Protein AF-A0A2P4WWR4-F1 (afdb_monomer)

InterPro domains:
  IPR011990 Tetratricopeptide-like helical domain superfamily [SSF48452] (7-92)

Mean predicted aligned error: 7.01 Å

Structure (mmCIF, N/CA/C/O backbone):
data_AF-A0A2P4WWR4-F1
#
_entry.id   AF-A0A2P4WWR4-F1
#
loop_
_atom_site.group_PDB
_atom_site.id
_atom_site.type_symbol
_atom_site.label_atom_id
_atom_site.label_alt_id
_atom_site.label_comp_id
_atom_site.label_asym_id
_atom_site.label_entity_id
_atom_site.label_seq_id
_atom_site.pdbx_PDB_ins_code
_atom_site.Cartn_x
_atom_site.Cartn_y
_atom_site.Cartn_z
_atom_site.occupancy
_atom_site.B_iso_or_equiv
_atom_site.auth_seq_id
_atom_site.auth_comp_id
_atom_site.auth_asym_id
_atom_site.auth_atom_id
_atom_site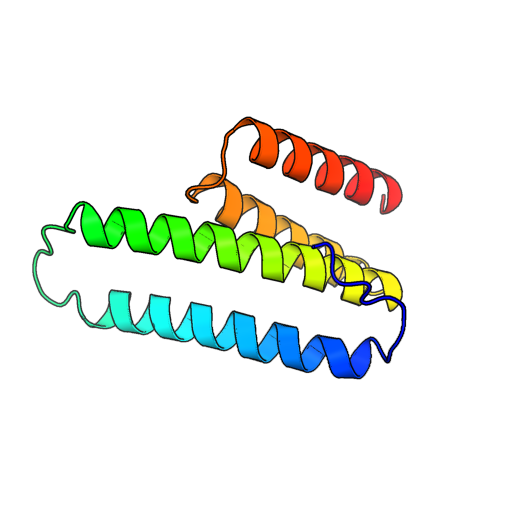.pdbx_PDB_model_num
ATOM 1 N N . LEU A 1 1 ? -3.451 -14.616 -2.513 1.00 35.56 1 LEU A N 1
ATOM 2 C CA . LEU A 1 1 ? -3.246 -15.139 -1.142 1.00 35.56 1 LEU A CA 1
ATOM 3 C C . LEU A 1 1 ? -3.328 -13.942 -0.213 1.00 35.56 1 LEU A C 1
ATOM 5 O O . LEU A 1 1 ? -2.334 -13.253 -0.048 1.00 35.56 1 LEU A O 1
ATOM 9 N N . ILE A 1 2 ? -4.523 -13.639 0.294 1.00 42.44 2 ILE A N 1
ATOM 10 C CA . ILE A 1 2 ? -4.686 -12.647 1.359 1.00 42.44 2 ILE A CA 1
ATOM 11 C C . ILE A 1 2 ? -4.142 -13.335 2.608 1.00 42.44 2 ILE A C 1
ATOM 13 O O . ILE A 1 2 ? -4.716 -14.324 3.062 1.00 42.44 2 ILE A O 1
ATOM 17 N N . PHE A 1 3 ? -2.959 -12.920 3.057 1.00 49.66 3 PHE A N 1
ATOM 18 C CA . PHE A 1 3 ? -2.385 -13.417 4.300 1.00 49.66 3 PHE A CA 1
ATOM 19 C C . PHE A 1 3 ? -3.332 -13.018 5.433 1.00 49.66 3 PHE A C 1
ATOM 21 O O . PHE A 1 3 ? -3.633 -11.840 5.613 1.00 49.66 3 PHE A O 1
ATOM 28 N N . ASP A 1 4 ? -3.827 -14.013 6.163 1.00 41.59 4 ASP A N 1
ATOM 29 C CA . ASP A 1 4 ? -4.636 -13.832 7.361 1.00 41.59 4 ASP A CA 1
ATOM 30 C C . ASP A 1 4 ? -3.744 -13.261 8.478 1.00 41.59 4 ASP A C 1
ATOM 32 O O . ASP A 1 4 ? -3.190 -13.984 9.302 1.00 41.59 4 ASP A O 1
ATOM 36 N N . LEU A 1 5 ? -3.526 -11.944 8.448 1.00 50.47 5 LEU A N 1
ATOM 37 C CA . LEU A 1 5 ? -2.771 -11.196 9.461 1.00 50.47 5 LEU A CA 1
ATOM 38 C C . LEU A 1 5 ? -3.579 -10.985 10.752 1.00 50.47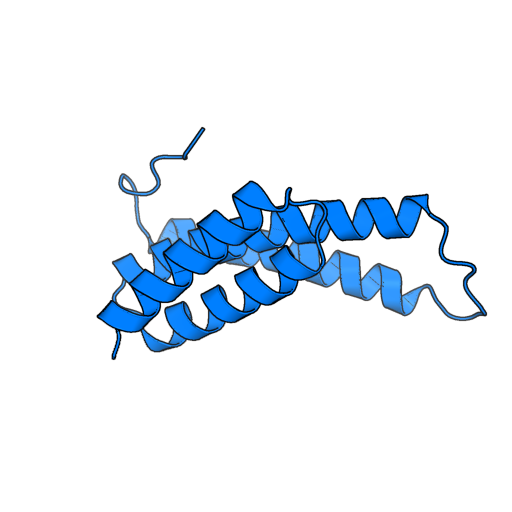 5 LEU A C 1
ATOM 40 O O . LEU A 1 5 ? -3.089 -10.367 11.693 1.00 50.47 5 LEU A O 1
ATOM 44 N N . THR A 1 6 ? -4.804 -11.514 10.840 1.00 48.19 6 THR A N 1
ATOM 45 C CA . THR A 1 6 ? -5.651 -11.330 12.026 1.00 48.19 6 THR A CA 1
ATOM 46 C C . THR A 1 6 ? -5.296 -12.275 13.181 1.00 48.19 6 THR A C 1
ATOM 48 O O . THR A 1 6 ? -5.805 -12.106 14.289 1.00 48.19 6 THR A O 1
ATOM 51 N N . SER A 1 7 ? -4.390 -13.244 12.973 1.00 52.31 7 SER A N 1
ATOM 52 C CA . SER A 1 7 ? -4.095 -14.298 13.954 1.00 52.31 7 SER A CA 1
ATOM 53 C C . SER A 1 7 ? -2.835 -14.121 14.818 1.00 52.31 7 SER A C 1
ATOM 55 O O . SER A 1 7 ? -2.516 -15.040 15.572 1.00 52.31 7 SER A O 1
ATOM 57 N N . GLY A 1 8 ? -2.107 -12.999 14.785 1.00 58.19 8 GLY A N 1
ATOM 58 C CA . GLY A 1 8 ? -0.930 -12.873 15.657 1.00 58.19 8 GLY A CA 1
ATOM 59 C C . GLY A 1 8 ? -0.317 -11.484 15.735 1.00 58.19 8 GLY A C 1
ATOM 60 O O . GLY A 1 8 ? 0.404 -11.087 14.835 1.00 58.19 8 GLY A O 1
ATOM 61 N N . GLN A 1 9 ? -0.574 -10.802 16.856 1.00 66.31 9 GLN A N 1
ATOM 62 C CA . GLN A 1 9 ? 0.208 -9.681 17.394 1.00 66.31 9 GLN A CA 1
ATOM 63 C C . GLN A 1 9 ? 0.436 -8.515 16.406 1.00 66.31 9 GLN A C 1
ATOM 65 O O . GLN A 1 9 ? 1.483 -8.455 15.763 1.00 66.31 9 GLN A O 1
ATOM 70 N N . PRO A 1 10 ? -0.488 -7.534 16.330 1.00 72.44 10 PRO A N 1
ATOM 71 C CA . PRO A 1 10 ? -0.348 -6.388 15.420 1.00 72.44 10 PRO A CA 1
ATOM 72 C C . PRO A 1 10 ? 0.942 -5.575 15.646 1.00 72.44 10 PRO A C 1
ATOM 74 O O . PRO A 1 10 ? 1.477 -4.977 14.715 1.00 72.44 10 PRO A O 1
ATOM 77 N N . GLU A 1 11 ? 1.486 -5.613 16.864 1.00 74.44 11 GLU A N 1
ATOM 78 C CA . GLU A 1 11 ? 2.782 -5.024 17.225 1.00 74.44 11 GLU A CA 1
ATOM 79 C C . GLU A 1 11 ? 3.974 -5.753 16.572 1.00 74.44 11 GLU A C 1
ATOM 81 O O . GLU A 1 11 ? 4.963 -5.126 16.203 1.00 74.44 11 GLU A O 1
ATOM 86 N N . GLU A 1 12 ? 3.900 -7.078 16.399 1.00 78.88 12 GLU A N 1
ATOM 87 C CA . GLU A 1 12 ? 4.947 -7.843 15.706 1.00 78.88 12 GLU A CA 1
ATOM 88 C C . GLU A 1 12 ? 4.863 -7.648 14.190 1.00 78.88 12 GLU A C 1
ATOM 90 O O . GLU A 1 12 ? 5.898 -7.549 13.532 1.00 78.88 12 GLU A O 1
ATOM 95 N N . ALA A 1 13 ? 3.646 -7.548 13.645 1.00 80.81 13 ALA A N 1
ATOM 96 C CA . ALA A 1 13 ? 3.405 -7.276 12.228 1.00 80.81 13 ALA A CA 1
ATOM 97 C C . ALA A 1 13 ? 3.942 -5.901 11.798 1.00 80.8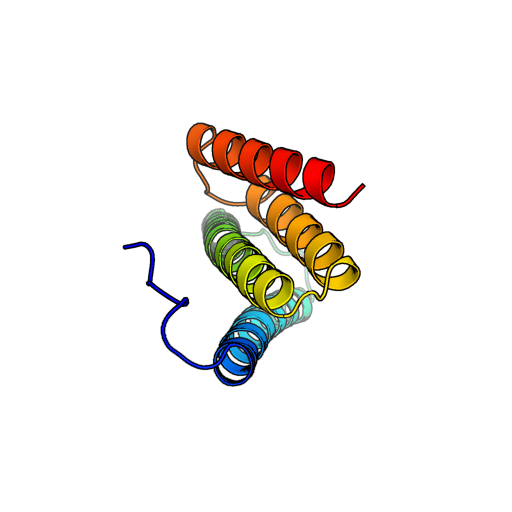1 13 ALA A C 1
ATOM 99 O O . ALA A 1 13 ? 4.517 -5.776 10.719 1.00 80.81 13 ALA A O 1
ATOM 100 N N . GLU A 1 14 ? 3.804 -4.888 12.657 1.00 86.12 14 GLU A N 1
ATOM 101 C CA . GLU A 1 14 ? 4.266 -3.519 12.405 1.00 86.12 14 GLU A CA 1
ATOM 102 C C . GLU A 1 14 ? 5.748 -3.453 12.044 1.00 86.12 14 GLU A C 1
ATOM 104 O O . GLU A 1 14 ? 6.104 -2.851 11.035 1.00 86.12 14 GLU A O 1
ATOM 109 N N . LYS A 1 15 ? 6.598 -4.186 12.770 1.00 88.31 15 LYS A N 1
ATOM 110 C CA . LYS A 1 15 ? 8.027 -4.241 12.458 1.00 88.31 15 LYS A CA 1
ATOM 111 C C . LYS A 1 15 ? 8.298 -4.752 11.038 1.00 88.31 15 LYS A C 1
ATOM 113 O O . LYS A 1 15 ? 9.187 -4.240 10.366 1.00 88.31 15 LYS A O 1
ATOM 118 N N . TYR A 1 16 ? 7.551 -5.754 10.571 1.00 87.25 16 TYR A N 1
ATOM 119 C CA . TYR A 1 16 ? 7.726 -6.269 9.210 1.00 87.25 16 TYR A CA 1
ATOM 120 C C . TYR A 1 16 ? 7.306 -5.248 8.150 1.00 87.25 16 TYR A C 1
ATOM 122 O O . TYR A 1 16 ? 7.929 -5.193 7.090 1.00 87.25 16 TYR A O 1
ATOM 130 N N . PHE A 1 17 ? 6.273 -4.446 8.426 1.00 90.25 17 PHE A N 1
ATOM 131 C CA . PHE A 1 17 ? 5.873 -3.356 7.539 1.00 90.25 17 PHE A CA 1
ATOM 132 C C . PHE A 1 17 ? 6.937 -2.262 7.492 1.00 90.25 17 PHE A C 1
ATOM 134 O O . PHE A 1 17 ? 7.349 -1.885 6.398 1.00 90.25 17 PHE A O 1
ATOM 141 N N . ASP A 1 18 ? 7.435 -1.823 8.648 1.00 90.69 18 ASP A N 1
ATOM 142 C CA . ASP A 1 18 ? 8.485 -0.806 8.730 1.00 90.69 18 ASP A CA 1
ATOM 143 C C . ASP A 1 18 ? 9.772 -1.259 8.018 1.00 90.69 18 ASP A C 1
ATOM 145 O O . ASP A 1 18 ? 10.336 -0.507 7.222 1.00 90.69 18 ASP A O 1
ATOM 149 N N . ASP A 1 19 ? 10.207 -2.508 8.232 1.00 90.31 19 ASP A N 1
ATOM 150 C CA . ASP A 1 19 ? 11.388 -3.077 7.569 1.00 90.31 19 ASP A CA 1
ATOM 151 C C . ASP A 1 19 ? 11.204 -3.121 6.034 1.00 90.31 19 ASP A C 1
ATOM 153 O O . ASP A 1 19 ? 12.125 -2.799 5.278 1.00 90.31 19 ASP A O 1
ATOM 157 N N . ALA A 1 20 ? 10.013 -3.495 5.551 1.00 88.69 20 ALA A N 1
ATOM 158 C CA . ALA A 1 20 ? 9.725 -3.582 4.119 1.00 88.69 20 ALA A CA 1
ATOM 159 C C . ALA A 1 20 ? 9.618 -2.201 3.448 1.00 88.69 20 ALA A C 1
ATOM 161 O O . ALA A 1 20 ? 10.139 -2.011 2.346 1.00 88.69 20 ALA A O 1
ATOM 162 N N . ILE A 1 21 ? 8.977 -1.234 4.112 1.00 91.19 21 ILE A N 1
ATOM 163 C CA . ILE A 1 21 ? 8.883 0.156 3.644 1.00 91.19 21 ILE A CA 1
ATOM 164 C C . ILE A 1 21 ? 10.277 0.786 3.610 1.00 91.19 21 ILE A C 1
ATOM 166 O O . ILE A 1 21 ? 10.653 1.373 2.596 1.00 91.19 21 ILE A O 1
ATOM 170 N N . GLY A 1 22 ? 11.081 0.590 4.657 1.00 89.25 22 GLY A N 1
ATOM 171 C CA . GLY A 1 22 ? 12.451 1.098 4.713 1.00 89.25 22 GLY A CA 1
ATOM 172 C C . GLY A 1 22 ? 13.334 0.564 3.582 1.00 89.25 22 GLY A C 1
ATOM 173 O O . GLY A 1 22 ? 14.081 1.328 2.972 1.00 89.25 22 GLY A O 1
ATOM 174 N N . ALA A 1 23 ? 13.211 -0.722 3.235 1.00 88.12 2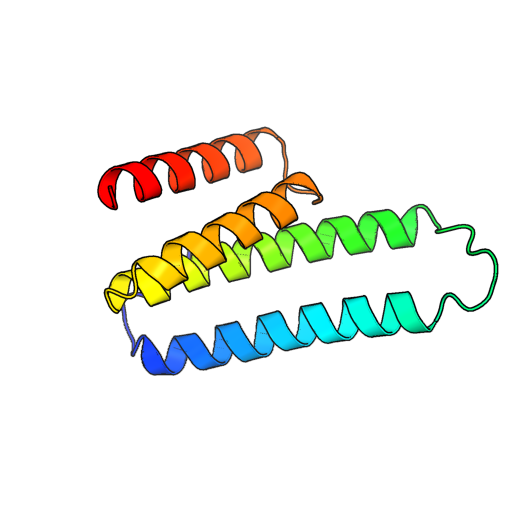3 ALA A N 1
ATOM 175 C CA . ALA A 1 23 ? 13.941 -1.307 2.108 1.00 88.12 23 ALA A CA 1
ATOM 176 C C . ALA A 1 23 ? 13.535 -0.694 0.753 1.00 88.12 23 ALA A C 1
ATOM 178 O O . ALA A 1 23 ? 14.389 -0.466 -0.107 1.00 88.12 23 ALA A O 1
ATOM 179 N N . TYR A 1 24 ? 12.244 -0.402 0.565 1.00 89.19 24 TYR A N 1
ATOM 180 C CA . TYR A 1 24 ? 11.751 0.304 -0.619 1.00 89.19 24 TYR A CA 1
ATOM 181 C C . TYR A 1 24 ? 12.313 1.734 -0.697 1.00 89.19 24 TYR A C 1
ATOM 183 O O . TYR A 1 24 ? 12.868 2.124 -1.725 1.00 89.19 24 TYR A O 1
ATOM 191 N N . GLU A 1 25 ? 12.245 2.497 0.397 1.00 88.31 25 GLU A N 1
ATOM 192 C CA . GLU A 1 25 ? 12.760 3.870 0.452 1.00 88.31 25 GLU A CA 1
ATOM 193 C C . GLU A 1 25 ? 14.273 3.934 0.210 1.00 88.31 25 GLU A C 1
ATOM 195 O O . GLU A 1 25 ? 14.751 4.806 -0.522 1.00 88.31 25 GLU A O 1
ATOM 200 N N . GLU A 1 26 ? 15.042 3.003 0.783 1.00 88.12 26 GLU A N 1
ATOM 201 C CA . GLU A 1 26 ? 16.483 2.904 0.544 1.00 88.12 26 GLU A CA 1
ATOM 202 C C . GLU A 1 26 ? 16.783 2.688 -0.943 1.00 88.12 26 GLU A C 1
ATOM 204 O O . GLU A 1 26 ? 17.638 3.381 -1.500 1.00 88.12 26 GLU A O 1
ATOM 209 N N . HIS A 1 27 ? 16.045 1.796 -1.609 1.00 83.25 27 HIS A N 1
ATOM 210 C CA . HIS A 1 27 ? 16.207 1.554 -3.040 1.00 83.25 27 HIS A CA 1
ATOM 211 C C . HIS A 1 27 ? 15.903 2.811 -3.873 1.00 83.25 27 HIS A C 1
ATOM 213 O O . HIS A 1 27 ? 16.692 3.186 -4.744 1.00 83.25 27 HIS A O 1
ATOM 219 N N . CYS A 1 28 ? 14.800 3.511 -3.587 1.00 81.81 28 CYS A N 1
ATOM 220 C CA . CYS A 1 28 ? 14.448 4.762 -4.269 1.00 81.81 28 CYS A CA 1
ATOM 221 C C . CYS A 1 28 ? 15.512 5.856 -4.076 1.00 81.81 28 CYS A C 1
ATOM 223 O O . CYS A 1 28 ? 15.859 6.576 -5.018 1.00 81.81 28 CYS A O 1
ATOM 225 N N . ASN A 1 29 ? 16.071 5.962 -2.870 1.00 82.19 29 ASN A N 1
ATOM 226 C CA . ASN A 1 29 ? 17.125 6.923 -2.558 1.00 82.19 29 ASN A CA 1
ATOM 227 C C . ASN A 1 29 ? 18.446 6.585 -3.261 1.00 82.19 29 ASN A C 1
ATOM 229 O O . ASN A 1 29 ? 19.105 7.483 -3.787 1.00 82.19 29 ASN A O 1
ATOM 233 N N . GLN A 1 30 ? 18.830 5.306 -3.310 1.00 79.06 30 GLN A N 1
ATOM 234 C CA . GLN A 1 30 ? 20.021 4.854 -4.036 1.00 79.06 30 GLN A CA 1
ATOM 235 C C . GLN A 1 30 ? 19.899 5.116 -5.543 1.00 79.06 30 GLN A C 1
ATOM 237 O O . GLN A 1 30 ? 20.850 5.615 -6.147 1.00 79.06 30 GLN A O 1
ATOM 242 N N . ALA A 1 31 ? 18.726 4.854 -6.128 1.00 72.62 31 ALA A N 1
ATOM 243 C CA . ALA A 1 31 ? 18.447 5.171 -7.527 1.00 72.62 31 ALA A CA 1
ATOM 244 C C . ALA A 1 31 ? 18.584 6.681 -7.803 1.00 72.62 31 ALA A C 1
ATOM 246 O O . ALA A 1 31 ? 19.252 7.078 -8.753 1.00 72.62 31 ALA A O 1
ATOM 247 N N . SER A 1 32 ? 18.050 7.524 -6.913 1.00 68.25 32 SER A N 1
ATOM 248 C CA . SER A 1 32 ? 18.113 8.990 -7.037 1.00 68.25 32 SER A CA 1
ATOM 249 C C . SER A 1 32 ? 19.524 9.565 -6.834 1.00 68.25 32 SER A C 1
ATOM 251 O O . SER A 1 32 ? 19.887 10.566 -7.445 1.00 68.25 32 SER A O 1
ATOM 253 N N . ALA A 1 33 ? 20.346 8.953 -5.974 1.00 64.19 33 ALA A N 1
ATOM 254 C CA . ALA A 1 33 ? 21.716 9.400 -5.704 1.00 64.19 33 ALA A CA 1
ATOM 255 C C . ALA A 1 33 ? 22.723 8.994 -6.797 1.00 64.19 33 ALA A C 1
ATOM 257 O O . ALA A 1 33 ? 23.807 9.576 -6.882 1.00 64.19 33 ALA A O 1
ATOM 258 N N . SER A 1 34 ? 22.381 8.002 -7.625 1.00 58.97 34 SER A N 1
ATOM 259 C CA . SER A 1 34 ? 23.213 7.543 -8.742 1.00 58.97 34 SER A CA 1
ATOM 260 C C . SER A 1 34 ? 23.088 8.420 -10.003 1.00 58.97 34 SER A C 1
ATOM 262 O O . SER A 1 34 ? 23.907 8.284 -10.913 1.00 58.97 34 SER A O 1
ATOM 264 N N . ASP A 1 35 ? 22.116 9.337 -10.054 1.00 54.84 35 ASP A N 1
ATOM 265 C CA . ASP A 1 35 ? 21.742 10.167 -11.217 1.00 54.84 35 ASP A CA 1
ATOM 266 C C . ASP A 1 35 ? 22.577 11.469 -11.347 1.00 54.84 35 ASP A C 1
ATOM 268 O O . ASP A 1 35 ? 22.089 12.578 -11.543 1.00 54.84 35 ASP A O 1
ATOM 272 N N . GLY A 1 36 ? 23.902 11.364 -11.200 1.00 54.38 36 GLY A N 1
ATOM 273 C CA . GLY A 1 36 ? 24.828 12.506 -11.293 1.00 54.38 36 GLY A CA 1
ATOM 274 C C . GLY A 1 36 ? 25.092 13.039 -12.713 1.00 54.38 36 GLY A C 1
ATOM 275 O O . GLY A 1 36 ? 25.989 13.868 -12.886 1.00 54.38 36 GLY A O 1
ATOM 276 N N . GLY A 1 37 ? 24.376 12.569 -13.735 1.00 53.66 37 GLY A N 1
ATOM 277 C CA . GLY A 1 37 ? 24.552 13.011 -15.117 1.00 53.66 37 GLY A CA 1
ATOM 278 C C . GLY A 1 37 ? 23.434 12.499 -16.013 1.00 53.66 37 GLY A C 1
ATOM 279 O O . GLY A 1 37 ? 23.151 11.316 -15.949 1.00 53.66 37 GLY A O 1
ATOM 280 N N . GLU A 1 38 ? 22.856 13.399 -16.824 1.00 52.03 38 GLU A N 1
ATOM 281 C CA . GLU A 1 38 ? 21.692 13.210 -17.715 1.00 52.03 38 GLU A CA 1
ATOM 282 C C . GLU A 1 38 ? 21.342 11.737 -17.989 1.00 52.03 38 GLU A C 1
ATOM 284 O O . GLU A 1 38 ? 21.855 11.127 -18.931 1.00 52.03 38 GLU A O 1
ATOM 289 N N . VAL A 1 39 ? 20.493 11.158 -17.133 1.00 54.66 39 VAL A N 1
ATOM 290 C CA . VAL A 1 39 ? 20.054 9.771 -17.266 1.00 54.66 39 VAL A CA 1
ATOM 291 C C . VAL A 1 39 ? 18.936 9.702 -18.301 1.00 54.66 39 VAL A C 1
ATOM 293 O O . VAL A 1 39 ? 17.820 10.182 -18.104 1.00 54.66 39 VAL A O 1
ATOM 296 N N . ASP A 1 40 ? 19.261 9.081 -19.430 1.00 56.81 40 ASP A N 1
ATOM 297 C CA . ASP A 1 40 ? 18.296 8.413 -20.296 1.00 56.81 40 ASP A CA 1
ATOM 298 C C . ASP A 1 40 ? 17.705 7.252 -19.481 1.00 56.81 40 ASP A C 1
ATOM 300 O O . ASP A 1 40 ? 18.273 6.159 -19.455 1.00 56.81 40 ASP A O 1
ATOM 304 N N . VAL A 1 41 ? 16.653 7.531 -18.696 1.00 60.88 41 VAL A N 1
ATOM 305 C CA . VAL A 1 41 ? 15.987 6.518 -17.864 1.00 60.88 41 VAL A CA 1
ATOM 306 C C . VAL A 1 41 ? 15.473 5.456 -18.814 1.00 60.88 41 VAL A C 1
ATOM 308 O O . VAL A 1 41 ? 14.579 5.711 -19.623 1.00 60.88 41 VAL A O 1
ATOM 311 N N . SER A 1 42 ? 16.064 4.271 -18.743 1.00 71.69 42 SER A N 1
ATOM 312 C CA . SER A 1 42 ? 15.685 3.193 -19.640 1.00 71.69 42 SER A CA 1
ATOM 313 C C . SER A 1 42 ? 14.240 2.771 -19.361 1.00 71.69 42 SER A C 1
ATOM 315 O O . SER A 1 42 ? 13.804 2.738 -18.208 1.00 71.69 42 SER A O 1
ATOM 317 N N . ASP A 1 43 ? 13.499 2.365 -20.395 1.00 77.00 43 ASP A N 1
ATOM 318 C CA . ASP A 1 43 ? 12.140 1.817 -20.235 1.00 77.00 43 ASP A CA 1
ATOM 319 C C . ASP A 1 43 ? 12.092 0.676 -19.191 1.00 77.00 43 ASP A C 1
ATOM 321 O O . ASP A 1 43 ? 11.088 0.478 -18.505 1.00 77.00 43 ASP A O 1
ATOM 325 N N . SER A 1 44 ? 13.201 -0.058 -19.024 1.00 78.69 44 SER A N 1
ATOM 326 C CA . SER A 1 44 ? 13.364 -1.088 -17.993 1.00 78.69 44 SER A CA 1
ATOM 327 C C . SER A 1 44 ? 13.415 -0.549 -16.563 1.00 78.69 44 SER A C 1
ATOM 329 O O . SER A 1 44 ? 12.862 -1.184 -15.668 1.00 78.69 44 SER A O 1
ATOM 331 N N . GLU A 1 45 ? 14.053 0.597 -16.328 1.00 81.88 45 GLU A N 1
ATOM 332 C CA . GLU A 1 45 ? 14.093 1.229 -15.002 1.00 81.88 45 GLU A CA 1
ATOM 333 C C . GLU A 1 45 ? 12.730 1.811 -14.634 1.00 81.88 45 GLU A C 1
ATOM 335 O O . GLU A 1 45 ? 12.288 1.666 -13.495 1.00 81.88 45 GLU A O 1
ATOM 340 N N . PHE A 1 46 ? 12.024 2.386 -15.613 1.00 83.44 46 PHE A N 1
ATOM 341 C CA . PHE A 1 46 ? 10.658 2.862 -15.417 1.00 83.44 46 PHE A CA 1
ATOM 342 C C . PHE A 1 46 ? 9.697 1.713 -15.077 1.00 83.44 46 PHE A C 1
ATOM 344 O O . PHE A 1 46 ? 8.933 1.809 -14.117 1.00 83.44 46 PHE A O 1
ATOM 351 N N . SER A 1 47 ? 9.770 0.595 -15.811 1.00 87.88 47 SER A N 1
ATOM 352 C CA . SER A 1 47 ? 8.961 -0.597 -15.521 1.00 87.88 47 SER A CA 1
ATOM 353 C C . SER A 1 47 ? 9.266 -1.178 -14.139 1.00 87.88 47 SER A C 1
ATOM 355 O O . SER A 1 47 ? 8.343 -1.528 -13.409 1.00 87.88 47 SER A O 1
ATOM 357 N N . LEU A 1 48 ? 10.546 -1.255 -13.755 1.00 88.38 48 LEU A N 1
ATOM 358 C CA . LEU A 1 48 ? 10.941 -1.751 -12.437 1.00 88.38 48 LEU A CA 1
ATOM 359 C C . LEU A 1 48 ? 10.404 -0.855 -11.314 1.00 88.38 48 LEU A C 1
ATOM 361 O O . LEU A 1 48 ? 9.913 -1.362 -10.308 1.00 88.38 48 LEU A O 1
ATOM 365 N N . LEU A 1 49 ? 10.474 0.468 -11.479 1.00 89.81 49 LEU A N 1
ATOM 366 C CA . LEU A 1 49 ? 9.926 1.407 -10.503 1.00 89.81 49 LEU A CA 1
ATOM 367 C C . LEU A 1 49 ? 8.404 1.263 -10.376 1.00 89.81 49 LEU A C 1
ATOM 369 O O . LEU A 1 49 ? 7.887 1.276 -9.263 1.00 89.81 49 LEU A O 1
ATOM 373 N N . ALA A 1 50 ? 7.694 1.067 -11.488 1.00 92.50 50 ALA A N 1
ATOM 374 C CA . ALA A 1 50 ? 6.253 0.830 -11.473 1.00 92.50 50 ALA A CA 1
ATOM 375 C C . ALA A 1 50 ? 5.884 -0.462 -10.710 1.00 92.50 50 ALA A C 1
ATOM 377 O O . ALA A 1 50 ? 4.944 -0.456 -9.912 1.00 92.50 50 ALA A O 1
ATOM 378 N N . ASP A 1 51 ? 6.652 -1.542 -10.879 1.00 92.88 51 ASP A N 1
ATOM 379 C CA . ASP A 1 51 ? 6.461 -2.801 -10.140 1.00 92.88 51 ASP A CA 1
ATOM 380 C C . ASP A 1 51 ? 6.788 -2.663 -8.642 1.00 92.88 51 ASP A C 1
ATOM 382 O O . ASP A 1 51 ? 6.098 -3.218 -7.774 1.00 92.88 51 ASP A O 1
ATOM 386 N N . LEU A 1 52 ? 7.825 -1.888 -8.312 1.00 92.19 52 LEU A N 1
ATOM 387 C CA . LEU A 1 52 ? 8.165 -1.561 -6.928 1.00 92.19 52 LEU A CA 1
ATOM 388 C C . LEU A 1 52 ? 7.066 -0.723 -6.273 1.00 92.19 52 LEU A C 1
ATOM 390 O O . LEU A 1 52 ? 6.668 -1.030 -5.150 1.00 92.19 52 LEU A O 1
ATOM 394 N N . ASN A 1 53 ? 6.518 0.263 -6.984 1.00 94.88 53 ASN A N 1
ATOM 395 C CA . ASN A 1 53 ? 5.386 1.059 -6.521 1.00 94.88 53 ASN A CA 1
ATOM 396 C C . ASN A 1 53 ? 4.149 0.186 -6.275 1.00 94.88 53 ASN A C 1
ATOM 398 O O . ASN A 1 53 ? 3.478 0.373 -5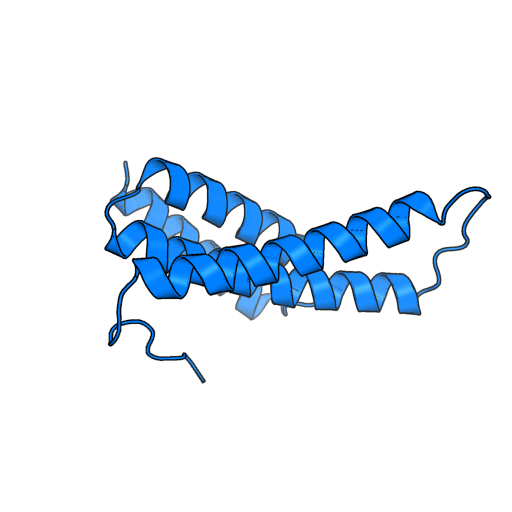.263 1.00 94.88 53 ASN A O 1
ATOM 402 N N . ALA A 1 54 ? 3.878 -0.808 -7.130 1.00 94.88 54 ALA A N 1
ATOM 403 C CA . ALA A 1 54 ? 2.762 -1.741 -6.941 1.00 94.88 54 ALA A CA 1
ATOM 404 C C . ALA A 1 54 ? 2.930 -2.544 -5.643 1.00 94.88 54 ALA A C 1
ATOM 406 O O . ALA A 1 54 ? 2.014 -2.659 -4.825 1.00 94.88 54 ALA A O 1
ATOM 407 N N . THR A 1 55 ? 4.144 -3.053 -5.424 1.00 94.25 55 THR A N 1
ATOM 408 C CA . THR A 1 55 ? 4.498 -3.810 -4.219 1.00 94.25 55 THR A CA 1
ATOM 409 C C . THR A 1 55 ? 4.395 -2.935 -2.968 1.00 94.25 55 THR A C 1
ATOM 411 O O . THR A 1 55 ? 3.770 -3.325 -1.980 1.00 94.25 55 THR A O 1
ATOM 414 N N . ALA A 1 56 ? 4.961 -1.729 -3.014 1.00 93.94 56 ALA A N 1
ATOM 415 C CA . ALA A 1 56 ? 4.953 -0.790 -1.904 1.00 93.94 56 ALA A CA 1
ATOM 416 C C . ALA A 1 56 ? 3.535 -0.304 -1.576 1.00 93.94 56 ALA A C 1
ATOM 418 O O . ALA A 1 56 ? 3.186 -0.226 -0.398 1.00 93.94 56 ALA A O 1
ATOM 419 N N . ALA A 1 57 ? 2.691 -0.047 -2.580 1.00 95.94 57 ALA A N 1
ATOM 420 C CA . ALA A 1 57 ? 1.288 0.306 -2.381 1.00 95.94 57 ALA A CA 1
ATOM 421 C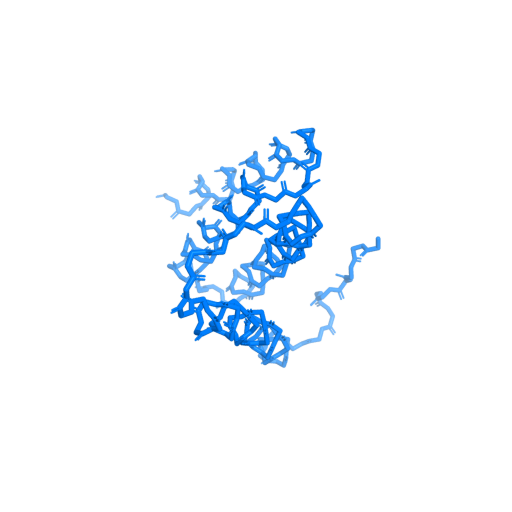 C . ALA A 1 57 ? 0.549 -0.768 -1.573 1.00 95.94 57 ALA A C 1
ATOM 423 O O . ALA A 1 57 ? -0.153 -0.454 -0.610 1.00 95.94 57 ALA A O 1
ATOM 424 N N . MET A 1 58 ? 0.764 -2.043 -1.910 1.00 94.75 58 MET A N 1
ATOM 425 C CA . MET A 1 58 ? 0.114 -3.152 -1.214 1.00 94.75 58 MET A CA 1
ATOM 426 C C . MET A 1 58 ? 0.619 -3.345 0.213 1.00 94.75 58 MET A C 1
ATOM 428 O O . MET A 1 58 ? -0.179 -3.591 1.119 1.00 94.75 58 MET A O 1
ATOM 432 N N . ILE A 1 59 ? 1.922 -3.165 0.437 1.00 94.50 59 ILE A N 1
ATOM 433 C CA . ILE A 1 59 ? 2.512 -3.157 1.781 1.00 94.50 59 ILE A CA 1
ATOM 434 C C . ILE A 1 59 ? 1.880 -2.049 2.630 1.00 94.50 59 ILE A C 1
ATOM 436 O O . ILE A 1 59 ? 1.424 -2.329 3.737 1.00 94.50 59 ILE A O 1
ATOM 440 N N . HIS A 1 60 ? 1.779 -0.822 2.108 1.00 95.94 60 HIS A N 1
ATOM 441 C CA . HIS A 1 60 ? 1.150 0.291 2.824 1.00 95.94 60 HIS A CA 1
ATOM 442 C C . HIS A 1 60 ? -0.334 0.020 3.101 1.00 95.94 60 HIS A C 1
ATOM 444 O O . HIS A 1 60 ? -0.798 0.243 4.215 1.00 95.94 60 HIS A O 1
ATOM 450 N N . TYR A 1 61 ? -1.087 -0.519 2.140 1.00 94.81 61 TYR A N 1
ATOM 451 C CA . TYR A 1 61 ? -2.496 -0.856 2.358 1.00 94.81 61 TYR A CA 1
ATOM 452 C C . TYR A 1 61 ? -2.685 -1.882 3.490 1.00 94.81 61 TYR A C 1
ATOM 454 O O . TYR A 1 61 ? -3.521 -1.698 4.375 1.00 94.81 61 TYR A O 1
ATOM 462 N N . HIS A 1 62 ? -1.863 -2.932 3.527 1.00 92.12 62 HIS A N 1
ATOM 463 C CA . HIS A 1 62 ? -1.903 -3.910 4.616 1.00 92.12 62 HIS A CA 1
ATOM 464 C C . HIS A 1 62 ? -1.397 -3.345 5.948 1.00 92.12 62 HIS A C 1
ATOM 466 O O . HIS A 1 62 ? -1.945 -3.684 6.999 1.00 92.12 62 HIS A O 1
ATOM 472 N N . TYR A 1 63 ? -0.419 -2.439 5.920 1.00 94.75 63 TYR A N 1
ATOM 473 C CA . TYR A 1 63 ? 0.022 -1.733 7.117 1.00 94.75 63 TYR A CA 1
ATOM 474 C C . TYR A 1 63 ? -1.097 -0.861 7.699 1.00 94.75 63 TYR A C 1
ATOM 476 O O . TYR A 1 63 ? -1.332 -0.875 8.906 1.00 94.75 63 TYR A O 1
ATOM 484 N N . ALA A 1 64 ? -1.866 -0.177 6.849 1.00 94.19 64 ALA A N 1
ATOM 485 C CA . ALA A 1 64 ? -3.031 0.582 7.284 1.00 94.19 64 ALA A CA 1
ATOM 486 C C . ALA A 1 64 ? -4.065 -0.304 7.998 1.00 94.19 64 ALA A C 1
ATOM 488 O O . ALA A 1 64 ? -4.579 0.089 9.042 1.00 94.19 64 ALA A O 1
ATOM 489 N N . ALA A 1 65 ? -4.319 -1.522 7.508 1.00 91.38 65 ALA A N 1
ATOM 490 C CA . ALA A 1 65 ? -5.190 -2.477 8.199 1.00 91.38 65 ALA A CA 1
ATOM 491 C C . ALA A 1 65 ? -4.634 -2.891 9.580 1.00 91.38 65 ALA A C 1
ATOM 493 O O . ALA A 1 65 ? -5.394 -3.025 10.541 1.00 91.38 65 ALA A O 1
ATOM 494 N N . ASN A 1 66 ? -3.310 -3.042 9.706 1.00 91.44 66 ASN A N 1
ATOM 495 C CA . ASN A 1 66 ? -2.657 -3.308 10.990 1.00 91.44 66 ASN A CA 1
ATOM 496 C C . ASN A 1 66 ? -2.810 -2.138 11.979 1.00 91.44 66 ASN A C 1
ATOM 498 O O . ASN A 1 66 ? -3.135 -2.352 13.145 1.00 91.44 66 ASN A O 1
ATOM 502 N N . LEU A 1 67 ? -2.622 -0.900 11.515 1.00 92.62 67 LEU A N 1
ATOM 503 C CA . LEU A 1 67 ? -2.811 0.317 12.316 1.00 92.62 67 LEU A CA 1
ATOM 504 C C . LEU A 1 67 ? -4.271 0.493 12.748 1.00 92.62 67 LEU A C 1
ATOM 506 O O . LEU A 1 67 ? -4.549 0.835 13.901 1.00 92.62 67 LEU A O 1
ATOM 510 N N . LEU A 1 68 ? -5.205 0.196 1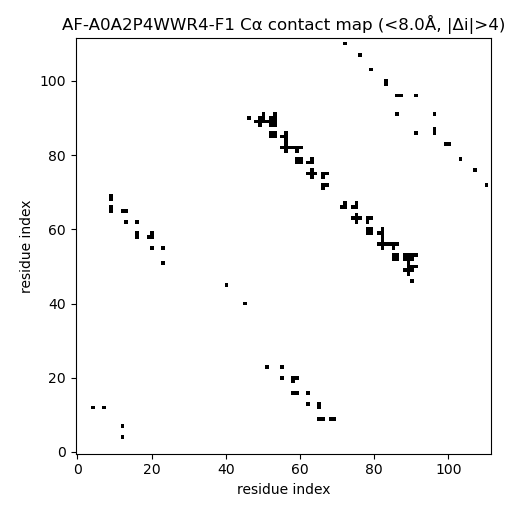1.847 1.00 90.88 68 LEU A N 1
ATOM 511 C CA . LEU A 1 68 ? -6.636 0.223 12.111 1.00 90.88 68 LEU A CA 1
ATOM 512 C C . LEU A 1 68 ? -7.020 -0.756 13.229 1.00 90.88 68 LEU A C 1
ATOM 514 O O . LEU A 1 68 ? -7.736 -0.375 14.154 1.00 90.88 68 LEU A O 1
ATOM 518 N N . ALA A 1 69 ? -6.480 -1.981 13.211 1.00 90.56 69 ALA A N 1
ATOM 519 C CA . ALA A 1 69 ? -6.689 -2.970 14.274 1.00 90.56 69 ALA A CA 1
ATOM 520 C C . ALA A 1 69 ? -6.179 -2.495 15.651 1.00 90.56 69 ALA A C 1
ATOM 522 O O . ALA A 1 69 ? -6.678 -2.933 16.689 1.00 90.56 69 ALA A O 1
ATOM 523 N N . GLN A 1 70 ? -5.221 -1.565 15.667 1.00 91.12 70 GLN A N 1
ATOM 524 C CA . GLN A 1 70 ? -4.706 -0.905 16.868 1.00 91.12 70 GLN A CA 1
ATOM 525 C C . GLN A 1 70 ? -5.454 0.400 17.222 1.00 91.12 70 GLN A C 1
ATOM 527 O O . GLN A 1 70 ? -5.079 1.078 18.177 1.00 91.12 70 GLN A O 1
ATOM 532 N N . ASN A 1 71 ? -6.524 0.762 16.500 1.00 91.75 71 ASN A N 1
ATOM 533 C CA . ASN A 1 71 ? -7.257 2.034 16.617 1.00 91.75 71 ASN A CA 1
ATOM 534 C C . ASN A 1 71 ? -6.400 3.288 16.338 1.00 91.75 71 ASN A C 1
ATOM 536 O O . ASN A 1 71 ? -6.680 4.374 16.853 1.00 91.75 71 ASN A O 1
ATOM 540 N N . ARG A 1 72 ? -5.348 3.165 15.520 1.00 94.31 72 ARG A N 1
ATOM 541 C CA . ARG A 1 72 ? -4.462 4.275 15.130 1.00 94.31 72 ARG A CA 1
ATOM 542 C C . ARG A 1 72 ? -5.002 4.974 13.883 1.00 94.31 72 ARG A C 1
ATOM 544 O O . ARG A 1 72 ? -4.454 4.872 12.786 1.00 94.31 72 ARG A O 1
ATOM 551 N N . TRP A 1 73 ? -6.125 5.666 14.056 1.00 93.50 73 TRP A N 1
ATOM 552 C CA . TRP A 1 73 ? -6.919 6.237 12.963 1.00 93.50 73 TRP A CA 1
ATOM 553 C C . TRP A 1 73 ? -6.162 7.284 12.131 1.00 93.50 73 TRP A C 1
ATOM 555 O O . TRP A 1 73 ? -6.131 7.197 10.907 1.00 93.50 73 TRP A O 1
ATOM 565 N N . GLU A 1 74 ? -5.497 8.255 12.760 1.00 94.75 74 GLU A N 1
ATOM 566 C CA . GLU A 1 74 ? -4.758 9.296 12.024 1.00 94.75 74 GLU A CA 1
ATOM 567 C C . GLU A 1 74 ? -3.649 8.699 11.142 1.00 94.75 74 GLU A C 1
ATOM 569 O O . GLU A 1 74 ? -3.506 9.053 9.970 1.00 94.75 74 GLU A O 1
ATOM 574 N N . GLU A 1 75 ? -2.916 7.726 11.678 1.00 95.31 75 GLU A N 1
ATOM 575 C CA . GLU A 1 75 ? -1.830 7.043 10.976 1.00 95.31 75 GLU A CA 1
ATOM 576 C C . GLU A 1 75 ? -2.363 6.165 9.844 1.00 95.31 75 GLU A C 1
ATOM 578 O O . GLU A 1 75 ? -1.833 6.208 8.737 1.00 95.31 75 GLU A O 1
ATOM 583 N N . THR A 1 76 ? -3.488 5.481 10.067 1.00 96.00 76 THR A N 1
ATOM 584 C CA . THR A 1 76 ? -4.219 4.752 9.019 1.00 96.00 76 THR A CA 1
ATOM 585 C C . THR A 1 76 ? -4.567 5.676 7.845 1.00 96.00 76 THR A C 1
ATOM 587 O O . THR A 1 76 ? -4.321 5.329 6.687 1.00 96.00 76 THR A O 1
ATOM 590 N N . LYS A 1 77 ? -5.069 6.894 8.114 1.00 95.69 77 LYS A N 1
ATOM 591 C CA . LYS A 1 77 ? -5.399 7.884 7.069 1.00 95.69 77 LYS A CA 1
ATOM 592 C C . LYS A 1 77 ? -4.161 8.352 6.303 1.00 95.69 77 LYS A C 1
ATOM 594 O O . LYS A 1 77 ? -4.249 8.637 5.113 1.00 95.69 77 LYS A O 1
ATOM 599 N N . ASN A 1 78 ? -3.010 8.450 6.962 1.00 96.31 78 ASN A N 1
ATOM 600 C CA . ASN A 1 78 ? -1.761 8.852 6.315 1.00 96.31 78 ASN A CA 1
ATOM 601 C C . ASN A 1 78 ? -1.184 7.728 5.448 1.00 96.31 78 ASN A C 1
ATOM 603 O O . ASN A 1 78 ? -0.866 7.960 4.284 1.00 96.31 78 ASN A O 1
ATOM 607 N N . VAL A 1 79 ? -1.119 6.505 5.976 1.00 96.38 79 VAL A N 1
ATOM 608 C CA . VAL A 1 79 ? -0.580 5.342 5.260 1.00 96.38 79 VAL A CA 1
ATOM 609 C C . VAL A 1 79 ? -1.435 4.987 4.040 1.00 96.38 79 VAL A C 1
ATOM 611 O O . VAL A 1 79 ? -0.893 4.710 2.972 1.00 96.38 79 VAL A O 1
ATOM 614 N N . THR A 1 80 ? -2.764 5.083 4.136 1.00 97.12 80 THR A N 1
ATOM 615 C CA . THR A 1 80 ? -3.650 4.861 2.976 1.00 97.12 80 THR A CA 1
ATOM 616 C C . THR A 1 80 ? -3.493 5.912 1.877 1.00 97.12 80 THR A C 1
ATOM 618 O O . THR A 1 80 ? -3.580 5.570 0.701 1.00 97.12 80 THR A O 1
ATOM 621 N N . LYS A 1 81 ? -3.184 7.175 2.206 1.00 97.81 81 LYS A N 1
ATOM 622 C CA . LYS A 1 81 ? -2.834 8.180 1.182 1.00 97.81 81 LYS A CA 1
ATOM 623 C C . LYS A 1 81 ? -1.553 7.812 0.443 1.00 97.81 81 LYS A C 1
ATOM 625 O O . LYS A 1 81 ? -1.491 7.978 -0.770 1.00 97.81 81 LYS A O 1
ATOM 630 N N . ILE A 1 82 ? -0.545 7.318 1.163 1.00 96.75 82 ILE A N 1
ATOM 631 C CA . ILE A 1 82 ? 0.711 6.868 0.550 1.00 96.75 82 ILE A CA 1
ATOM 632 C C . ILE A 1 82 ? 0.441 5.670 -0.366 1.00 96.75 82 ILE A C 1
ATOM 634 O O . ILE A 1 82 ? 0.892 5.673 -1.509 1.00 96.75 82 ILE A O 1
ATOM 638 N N . ALA A 1 83 ? -0.358 4.700 0.092 1.00 97.44 83 ALA A N 1
ATOM 639 C CA . ALA A 1 83 ? 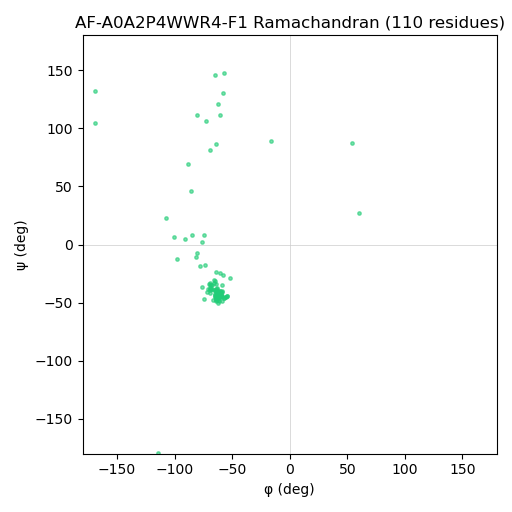-0.760 3.551 -0.717 1.00 97.44 83 ALA A CA 1
ATOM 640 C C . ALA A 1 83 ? -1.408 3.974 -2.047 1.00 97.44 83 ALA A C 1
ATOM 642 O O . ALA A 1 83 ? -1.037 3.445 -3.091 1.00 97.44 83 ALA A O 1
ATOM 643 N N . LEU A 1 84 ? -2.314 4.962 -2.023 1.00 97.75 84 LEU A N 1
ATOM 644 C CA . LEU A 1 84 ? -2.948 5.498 -3.233 1.00 97.75 84 LEU A CA 1
ATOM 645 C C . LEU A 1 84 ? -1.943 6.127 -4.196 1.00 97.75 84 LEU A C 1
ATOM 647 O O . LEU A 1 84 ? -1.928 5.777 -5.371 1.00 97.75 84 LEU A O 1
ATOM 651 N N . VAL A 1 85 ? -1.081 7.016 -3.700 1.00 97.56 85 VAL A N 1
ATOM 652 C CA . VAL A 1 85 ? -0.082 7.691 -4.542 1.00 97.56 85 VAL A CA 1
ATOM 653 C C . VAL A 1 85 ? 0.847 6.675 -5.202 1.00 97.56 85 VAL A C 1
ATOM 655 O O . VAL A 1 85 ? 1.153 6.796 -6.387 1.00 97.56 85 VAL A O 1
ATOM 658 N N . LEU A 1 86 ? 1.286 5.661 -4.455 1.00 96.94 86 LEU A N 1
ATOM 659 C CA . LEU A 1 86 ? 2.119 4.594 -5.002 1.00 96.94 86 LEU A CA 1
ATOM 660 C C . LEU A 1 86 ? 1.356 3.794 -6.061 1.00 96.94 86 LEU A C 1
ATOM 662 O O . LEU A 1 86 ? 1.881 3.594 -7.152 1.00 96.94 86 LEU A O 1
ATOM 666 N N . ALA A 1 87 ? 0.110 3.406 -5.786 1.00 97.44 87 ALA A N 1
ATOM 667 C CA . ALA A 1 87 ? -0.706 2.635 -6.717 1.00 97.44 87 ALA A CA 1
ATOM 668 C C . ALA A 1 87 ? -0.962 3.383 -8.038 1.00 97.44 87 ALA A C 1
ATOM 670 O O . ALA A 1 87 ? -0.824 2.800 -9.111 1.00 97.44 87 ALA A O 1
ATOM 671 N N . GLU A 1 88 ? -1.243 4.686 -7.981 1.00 96.94 88 GLU A N 1
ATOM 672 C CA . GLU A 1 88 ? -1.448 5.538 -9.163 1.00 96.94 88 GLU A CA 1
ATOM 673 C C . GLU A 1 88 ? -0.197 5.666 -10.047 1.00 96.94 88 GLU A C 1
ATOM 675 O O . GLU A 1 88 ? -0.306 5.943 -11.240 1.00 96.94 88 GLU A O 1
ATOM 680 N N . ASN A 1 89 ? 0.989 5.447 -9.473 1.00 94.81 89 ASN A N 1
ATOM 681 C CA . ASN A 1 89 ? 2.276 5.496 -10.169 1.00 94.81 89 ASN A CA 1
ATOM 682 C C . ASN A 1 89 ? 2.885 4.098 -10.360 1.00 94.81 89 ASN A C 1
ATOM 684 O O . ASN A 1 89 ? 4.103 3.960 -10.482 1.00 94.81 89 ASN A O 1
ATOM 688 N N . SER A 1 90 ? 2.059 3.053 -10.341 1.00 96.25 90 SER A N 1
ATOM 689 C CA . SER A 1 90 ? 2.513 1.665 -10.380 1.00 96.25 90 SER A CA 1
ATOM 690 C C . SER A 1 90 ? 2.109 0.923 -11.651 1.00 96.25 90 SER A C 1
ATOM 692 O O . SER A 1 90 ? 1.455 1.467 -12.538 1.00 96.25 90 SER A O 1
ATOM 694 N N . SER A 1 91 ? 2.499 -0.349 -11.724 1.00 95.75 91 SER A N 1
ATOM 695 C CA . SER A 1 91 ? 2.041 -1.298 -12.739 1.00 95.75 91 SER A CA 1
ATOM 696 C C . SER A 1 91 ? 0.714 -1.990 -12.387 1.00 95.75 91 SER A C 1
ATOM 698 O O . SER A 1 91 ? 0.305 -2.908 -13.103 1.00 95.75 91 SER A O 1
ATOM 700 N N . ILE A 1 92 ? 0.026 -1.571 -11.313 1.00 95.81 92 ILE A N 1
ATOM 701 C CA . ILE A 1 92 ? -1.284 -2.116 -10.925 1.00 95.81 92 ILE A CA 1
ATOM 702 C C . ILE A 1 92 ? -2.291 -1.928 -12.079 1.00 95.81 92 ILE A C 1
ATOM 704 O O . ILE A 1 92 ? -2.411 -0.822 -12.617 1.00 95.81 92 ILE A O 1
ATOM 708 N N . PRO A 1 93 ? -3.029 -2.983 -12.475 1.00 97.19 93 PRO A N 1
ATOM 709 C CA . PRO A 1 93 ? -4.103 -2.874 -13.458 1.00 97.19 93 PRO A CA 1
ATOM 710 C C . PRO A 1 93 ? -5.166 -1.853 -13.044 1.00 97.19 93 PRO A C 1
ATOM 712 O O . PRO A 1 93 ? -5.487 -1.716 -11.869 1.00 97.19 93 PRO A O 1
ATOM 715 N N . SER A 1 94 ? -5.781 -1.168 -14.009 1.00 95.00 94 SER A N 1
ATOM 716 C CA . SER A 1 94 ? -6.775 -0.128 -13.709 1.00 95.00 94 SER A CA 1
ATOM 717 C C . SER A 1 94 ? -7.972 -0.639 -12.898 1.00 95.00 94 SER A C 1
ATOM 719 O O . SER A 1 94 ? -8.478 0.095 -12.061 1.00 95.00 94 SER A O 1
ATOM 721 N N . GLU A 1 95 ? -8.405 -1.886 -13.121 1.00 96.38 95 GLU A N 1
ATOM 722 C CA . GLU A 1 95 ? -9.499 -2.494 -12.346 1.00 96.38 95 GLU A CA 1
ATOM 723 C C . GLU A 1 95 ? -9.129 -2.667 -10.865 1.00 96.38 95 GLU A C 1
ATOM 725 O O . GLU A 1 95 ? -9.901 -2.288 -9.986 1.00 96.38 95 GLU A O 1
ATOM 730 N N . ASP A 1 96 ? -7.911 -3.140 -10.597 1.00 96.19 96 ASP A N 1
ATOM 731 C CA . ASP A 1 96 ? -7.391 -3.335 -9.244 1.00 96.19 96 ASP A CA 1
ATOM 732 C C . ASP A 1 96 ? -7.139 -1.982 -8.551 1.00 96.19 96 ASP A C 1
ATOM 734 O O . ASP A 1 96 ? -7.349 -1.839 -7.344 1.00 96.19 96 ASP A O 1
ATOM 738 N N . LEU A 1 97 ? -6.716 -0.962 -9.309 1.00 97.19 97 LEU A N 1
ATOM 739 C CA . LEU A 1 97 ? -6.547 0.403 -8.805 1.00 97.19 97 LEU A CA 1
ATOM 740 C C . LEU A 1 97 ? -7.890 1.018 -8.390 1.00 97.19 97 LEU A C 1
ATOM 742 O O . LEU A 1 97 ? -7.975 1.618 -7.318 1.00 97.19 97 LEU A O 1
ATOM 746 N N . GLU A 1 98 ? -8.930 0.861 -9.212 1.00 97.69 98 GLU A N 1
ATOM 747 C CA . GLU A 1 98 ? -10.285 1.326 -8.897 1.00 97.69 98 GLU A CA 1
ATOM 748 C C . GLU A 1 98 ? -10.841 0.618 -7.651 1.00 97.69 98 GLU A C 1
ATOM 750 O O . GLU A 1 98 ? -11.423 1.269 -6.780 1.00 97.69 98 GLU A O 1
ATOM 755 N N . GLU A 1 99 ? -10.610 -0.692 -7.512 1.00 96.75 99 GLU A N 1
ATOM 756 C CA . GLU A 1 99 ? -11.008 -1.452 -6.322 1.00 96.75 99 GLU A CA 1
ATOM 757 C C . GLU A 1 99 ? -10.281 -0.958 -5.061 1.00 96.75 99 GLU A C 1
ATOM 759 O O . GLU A 1 99 ? -10.920 -0.724 -4.030 1.00 96.75 99 GLU A O 1
ATOM 764 N N . LEU A 1 100 ? -8.966 -0.722 -5.137 1.00 95.69 100 LEU A N 1
ATOM 765 C CA . LEU A 1 100 ? -8.187 -0.171 -4.025 1.00 95.69 100 LEU A CA 1
ATOM 766 C C . LEU A 1 100 ? -8.675 1.231 -3.632 1.00 95.69 100 LEU A C 1
ATOM 768 O O . LEU A 1 100 ? -8.838 1.523 -2.443 1.00 95.69 100 LEU A O 1
ATOM 772 N N . GLN A 1 101 ? -8.924 2.095 -4.619 1.00 97.38 101 GLN A N 1
ATOM 773 C CA . GLN A 1 101 ? -9.459 3.440 -4.407 1.00 97.38 101 GLN A CA 1
ATOM 774 C C . GLN A 1 101 ? -10.820 3.398 -3.712 1.00 97.38 101 GLN A C 1
ATOM 776 O O . GLN A 1 101 ? -11.041 4.152 -2.761 1.00 97.38 101 GLN A O 1
ATOM 781 N N . GLN A 1 102 ? -11.702 2.491 -4.134 1.00 97.56 102 GLN A N 1
ATOM 782 C CA . GLN A 1 102 ? -13.006 2.302 -3.509 1.00 97.56 102 GLN A CA 1
ATOM 783 C C . GLN A 1 102 ? -12.873 1.808 -2.062 1.00 97.56 102 GLN A C 1
ATOM 785 O O . GLN A 1 102 ? -13.481 2.398 -1.170 1.00 97.56 102 GLN A O 1
ATOM 790 N N . CYS A 1 103 ? -12.031 0.801 -1.804 1.00 95.38 103 CYS A N 1
ATOM 791 C CA . CYS A 1 103 ? -11.777 0.294 -0.450 1.00 95.38 103 CYS A CA 1
ATOM 792 C C . CYS A 1 103 ? -11.278 1.400 0.494 1.00 95.38 103 CYS A C 1
ATOM 794 O O . CYS A 1 103 ? -11.753 1.535 1.621 1.00 95.38 103 CYS A O 1
ATOM 796 N N . ILE A 1 104 ? -10.323 2.216 0.037 1.0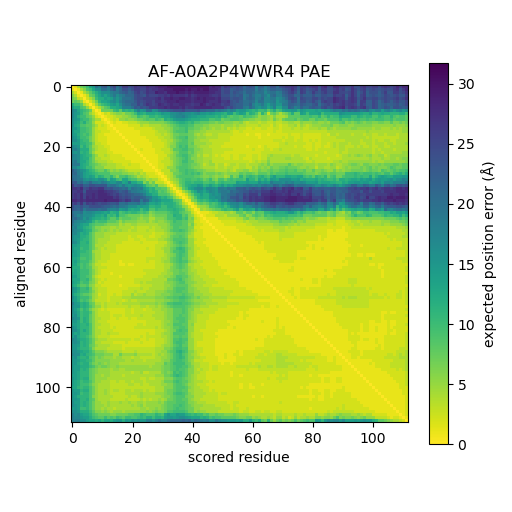0 95.44 104 ILE A N 1
ATOM 797 C CA . ILE A 1 104 ? -9.765 3.312 0.839 1.00 95.44 104 ILE A CA 1
ATOM 798 C C . ILE A 1 104 ? -10.793 4.429 1.045 1.00 95.44 104 ILE A C 1
ATOM 800 O O . ILE A 1 104 ? -10.859 5.006 2.132 1.00 95.44 104 ILE A O 1
ATOM 804 N N . HIS A 1 105 ? -11.614 4.724 0.036 1.00 96.06 105 HIS A N 1
ATOM 805 C CA . HIS A 1 105 ? -12.688 5.702 0.162 1.00 96.06 105 HIS A CA 1
ATOM 806 C C . HIS A 1 105 ? -13.721 5.283 1.214 1.00 96.06 105 HIS A C 1
ATOM 808 O O . HIS A 1 105 ? -14.061 6.088 2.082 1.00 96.06 105 HIS A O 1
ATOM 814 N N . GLU A 1 106 ? -14.181 4.032 1.166 1.00 94.94 106 GLU A N 1
ATOM 815 C CA . GLU A 1 106 ? -15.110 3.471 2.152 1.00 94.94 106 GLU A CA 1
ATOM 816 C C . GLU A 1 106 ? -14.516 3.514 3.559 1.00 94.94 106 GLU A C 1
ATOM 818 O O . GLU A 1 106 ? -15.166 4.010 4.478 1.00 94.94 106 GLU A O 1
ATOM 823 N N . LEU A 1 107 ? -13.249 3.117 3.710 1.00 91.69 107 LEU A N 1
ATOM 824 C CA . LEU A 1 107 ? -12.547 3.210 4.986 1.00 91.69 107 LEU A CA 1
ATOM 825 C C . LEU A 1 107 ? -12.523 4.648 5.521 1.00 91.69 107 LEU A C 1
ATOM 827 O O . LEU A 1 107 ? -12.800 4.867 6.693 1.00 91.69 107 LEU A O 1
ATOM 831 N N . TRP A 1 108 ? -12.214 5.648 4.691 1.00 94.25 108 TRP A N 1
ATOM 832 C CA . TRP A 1 108 ? -12.187 7.042 5.147 1.00 94.25 108 TRP A CA 1
ATOM 833 C C . TRP A 1 108 ? -13.559 7.565 5.575 1.00 94.25 108 TRP A C 1
ATOM 835 O O . TRP A 1 108 ? -13.609 8.381 6.492 1.00 94.25 108 TRP A O 1
ATOM 845 N N . LEU A 1 109 ? -14.651 7.094 4.962 1.00 94.00 109 LEU A N 1
ATOM 846 C CA . LEU A 1 109 ? -16.009 7.445 5.388 1.00 94.00 109 LEU A CA 1
ATOM 847 C C . LEU A 1 109 ? -16.348 6.898 6.780 1.00 94.00 109 LEU A C 1
ATOM 849 O O . LEU A 1 109 ? -17.122 7.524 7.495 1.00 94.00 109 LEU A O 1
ATOM 853 N N . GLU A 1 110 ? -15.785 5.755 7.175 1.00 89.00 110 GLU A N 1
ATOM 854 C CA . GLU A 1 110 ? -15.975 5.191 8.521 1.00 89.00 110 GLU A CA 1
ATOM 855 C C . GLU A 1 110 ? -15.206 5.957 9.610 1.00 89.00 110 GLU A C 1
ATOM 857 O O . GLU A 1 110 ? -15.490 5.806 10.799 1.00 89.00 110 GLU A O 1
ATOM 862 N N . MET A 1 111 ? -14.219 6.763 9.212 1.00 85.38 111 MET A N 1
ATOM 863 C CA . MET A 1 111 ? -13.303 7.477 10.106 1.00 85.38 111 MET A CA 1
ATOM 864 C C . MET A 1 111 ? -13.691 8.938 10.365 1.00 85.38 111 MET A C 1
ATOM 866 O O . MET A 1 111 ? -13.084 9.569 11.236 1.00 85.38 111 MET A O 1
ATOM 870 N N . ASP A 1 112 ? -14.634 9.476 9.588 1.00 78.44 112 ASP A N 1
ATOM 871 C CA . ASP A 1 112 ? -15.156 10.846 9.688 1.00 78.44 112 ASP A CA 1
ATOM 872 C C . ASP A 1 112 ? -16.426 10.904 10.567 1.00 78.44 112 ASP A C 1
ATOM 874 O O . ASP A 1 112 ? -16.564 11.893 11.330 1.00 78.44 112 ASP A O 1
#

Organism: NCBI:txid4796

Foldseek 3Di:
DPPPPVPDDLPVVLVVLVVLLVVLVVVVVVVVVVPPDPDPCDPVNLQVLQASLQVNLVSLQVNLVSCVVVVVLVVSLVSLVSSLVSNVSHPDDPVVSVVSVVVSVVVVVVSD

Secondary structure (DSSP, 8-state):
----GGGS-HHHHHHHHHHHHHHHHHHHHHHHHT--S-----HHHHHHHHHHHHHHHHHHHHHHHHHHHTT-HHHHHHHHHHHHHHHHTSS--HHHHHHHHHHHHHHHHHH-

Solvent-accessible surface area (backbone atoms only — not comparable to full-atom values): 6250 Å² total; per-residue (Å²): 133,85,75,78,72,87,78,62,57,61,75,64,49,48,54,57,43,52,55,52,52,50,54,51,52,51,50,54,50,52,60,64,70,68,62,83,57,92,71,80,75,46,74,66,57,55,51,50,50,14,48,48,22,32,53,49,15,52,51,28,44,54,43,20,54,44,31,46,78,69,68,36,58,72,58,21,59,51,34,41,51,51,15,49,57,27,39,78,59,26,64,54,52,70,70,60,48,52,52,50,52,50,54,54,51,56,53,52,64,76,73,111

Sequence (112 aa):
LIFDLTSGQPEEAEKYFDDAIGAYEEHCNQASASDGGEVDVSDSEFSLLADLNATAAMIHYHYAANLLAQNRWEETKNVTKIALVLAENSSIPSEDLEELQQCIHELWLEMD

pLDDT: mean 84.8, std 15.55, range [35.56, 97.81]

Nearest PDB structures (foldseek):
  3ffl-assembly2_D  TM=4.150E-01  e=1.463E+00  Homo sapiens
  2xs1-assembly1_A  TM=6.074E-01  e=5.316E+00  Homo sapiens
  7e8s-assembly1_I  TM=5.273E-01  e=3.394E+00  Saccharomyces cerevisiae S288C
  7e94-assembly1_I  TM=5.273E-01  e=3.394E+00  Saccharomyces cerevisiae S288C

Radius of gyration: 15.54 Å; Cα contacts (8 Å, |Δi|>4): 79; chains: 1; bounding box: 41×28×38 Å